Protein AF-A0A925VCQ0-F1 (afdb_monomer_lite)

Sequence (105 aa):
MPVKTLTLGFADRLTEVEIDVPEGEPRPWDATTKLAQVGKPTPRRDGHLKVSGKAIYTFDVDLPGMLHAVVLRCPLPCAKLSKISLERAASSPGVKAVLALAEAG

Secondary structure (DSSP, 8-state):
--EEEEEEEETTEEEEEEEE--TTPPPPP-TT---SSTTS----TTHHHHHTT-PPPGGG---TTPPP------SSSS--------HHHHTSTT------SS---

Structure (mmCIF, N/CA/C/O backbone):
data_AF-A0A925VCQ0-F1
#
_entry.id   AF-A0A925VCQ0-F1
#
loop_
_atom_site.group_PDB
_atom_site.id
_atom_site.type_symbol
_atom_site.label_atom_id
_atom_site.label_alt_id
_atom_site.label_comp_id
_atom_site.label_asym_id
_atom_site.label_entity_id
_atom_site.label_seq_id
_atom_site.pdbx_PDB_ins_code
_atom_site.Cartn_x
_atom_site.Cartn_y
_atom_site.Cartn_z
_atom_site.occupancy
_atom_site.B_iso_or_equiv
_atom_site.auth_seq_id
_atom_site.auth_comp_id
_atom_site.auth_asym_id
_atom_site.auth_atom_id
_atom_site.pdbx_PDB_model_num
ATOM 1 N N . MET A 1 1 ? 36.458 -25.932 -15.679 1.00 59.12 1 MET A N 1
ATOM 2 C CA . MET A 1 1 ? 35.161 -25.355 -16.074 1.00 59.12 1 MET A CA 1
ATOM 3 C C . MET A 1 1 ? 35.436 -24.373 -17.222 1.00 59.12 1 MET A C 1
ATOM 5 O O . MET A 1 1 ? 36.548 -23.844 -17.258 1.00 59.12 1 MET A O 1
ATOM 9 N N . PRO A 1 2 ? 34.580 -24.261 -18.254 1.00 74.19 2 PRO A N 1
ATOM 10 C CA . PRO A 1 2 ? 34.913 -23.489 -19.450 1.00 74.19 2 PRO A CA 1
ATOM 11 C C . PRO A 1 2 ? 34.833 -21.981 -19.178 1.00 74.19 2 PRO A C 1
ATOM 13 O O . PRO A 1 2 ? 33.751 -21.426 -18.989 1.00 74.19 2 PRO A O 1
ATOM 16 N N . VAL A 1 3 ? 35.990 -21.317 -19.210 1.00 78.81 3 VAL A N 1
ATOM 17 C CA . VAL A 1 3 ? 36.089 -19.856 -19.109 1.00 78.81 3 VAL A CA 1
ATOM 18 C C . VAL A 1 3 ? 35.480 -19.223 -20.360 1.00 78.81 3 VAL A C 1
ATOM 20 O O . VAL A 1 3 ? 35.814 -19.602 -21.485 1.00 78.81 3 VAL A O 1
ATOM 23 N N . LYS A 1 4 ? 34.571 -18.266 -20.166 1.00 81.19 4 LYS A N 1
ATOM 24 C CA . LYS A 1 4 ? 33.950 -17.486 -21.243 1.00 81.19 4 LYS A CA 1
ATOM 25 C C . LYS A 1 4 ? 34.243 -16.004 -21.044 1.00 81.19 4 LYS A C 1
ATOM 27 O O . LYS A 1 4 ? 34.079 -15.477 -19.947 1.00 81.19 4 LYS A O 1
ATOM 32 N N . THR A 1 5 ? 34.612 -15.327 -22.124 1.00 87.88 5 THR A N 1
ATOM 33 C CA . THR A 1 5 ? 34.792 -13.871 -22.144 1.00 87.88 5 THR A CA 1
ATOM 34 C C . THR A 1 5 ? 33.448 -13.191 -22.395 1.00 87.88 5 THR A C 1
ATOM 36 O O . THR A 1 5 ? 32.765 -13.501 -23.375 1.00 87.88 5 THR A O 1
ATOM 39 N N . LEU A 1 6 ? 33.061 -12.266 -21.516 1.00 89.56 6 LEU A N 1
ATOM 40 C CA . LEU A 1 6 ? 31.896 -11.401 -21.693 1.00 89.56 6 LEU A CA 1
ATOM 41 C C . LEU A 1 6 ? 32.324 -9.943 -21.821 1.00 89.56 6 LEU A C 1
ATOM 43 O O . LEU A 1 6 ? 33.210 -9.479 -21.105 1.00 89.56 6 LEU A O 1
ATOM 47 N N . THR A 1 7 ? 31.626 -9.195 -22.672 1.00 91.44 7 THR A N 1
ATOM 48 C CA . THR A 1 7 ? 31.755 -7.737 -22.739 1.00 91.44 7 THR A CA 1
ATOM 49 C C . THR A 1 7 ? 30.724 -7.096 -21.814 1.00 91.44 7 THR A C 1
ATOM 51 O O . THR A 1 7 ? 29.527 -7.136 -22.090 1.00 91.44 7 THR A O 1
ATOM 54 N N . LEU A 1 8 ? 31.157 -6.499 -20.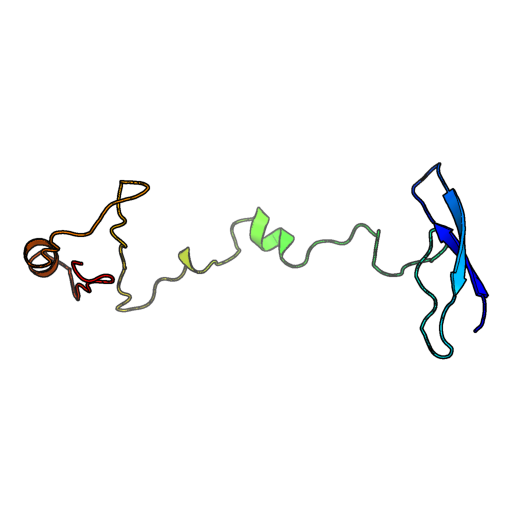710 1.00 89.25 8 LEU A N 1
ATOM 55 C CA . LEU A 1 8 ? 30.278 -5.892 -19.707 1.00 89.25 8 LEU A CA 1
ATOM 56 C C . LEU A 1 8 ? 30.412 -4.368 -19.715 1.00 89.25 8 LEU A C 1
ATOM 58 O O . LEU A 1 8 ? 31.454 -3.838 -20.084 1.00 89.25 8 LEU A O 1
ATOM 62 N N . GLY A 1 9 ? 29.367 -3.662 -19.283 1.00 86.25 9 GLY A N 1
ATOM 63 C CA . GLY A 1 9 ? 29.381 -2.206 -19.141 1.00 86.25 9 GLY A CA 1
ATOM 64 C C . GLY A 1 9 ? 28.260 -1.503 -19.898 1.00 86.25 9 GLY A C 1
ATOM 65 O O . GLY A 1 9 ? 27.321 -2.133 -20.384 1.00 86.25 9 GLY A O 1
ATOM 66 N N . PHE A 1 10 ? 28.345 -0.175 -19.965 1.00 83.62 10 PHE A N 1
ATOM 67 C CA . PHE A 1 10 ? 27.308 0.673 -20.550 1.00 83.62 10 PHE A CA 1
ATOM 68 C C . PHE A 1 10 ? 27.917 1.689 -21.511 1.00 83.62 10 PHE A C 1
ATOM 70 O O . PHE A 1 10 ? 28.900 2.345 -21.171 1.00 83.62 10 PHE A O 1
ATOM 77 N N . ALA A 1 11 ? 27.270 1.848 -22.668 1.00 80.56 11 ALA A N 1
ATOM 78 C CA . ALA A 1 11 ? 27.611 2.831 -23.693 1.00 80.56 11 ALA A CA 1
ATOM 79 C C . ALA A 1 11 ? 29.107 2.823 -24.065 1.00 80.56 11 ALA A C 1
ATOM 81 O O . ALA A 1 11 ? 29.572 1.889 -24.710 1.00 80.56 11 ALA A O 1
ATOM 82 N N . ASP A 1 12 ? 29.842 3.858 -23.672 1.00 86.38 12 ASP A N 1
ATOM 83 C CA . ASP A 1 12 ? 31.247 4.111 -23.994 1.00 86.38 12 ASP A CA 1
ATOM 84 C C . ASP A 1 12 ? 32.245 3.420 -23.048 1.00 86.38 12 ASP A C 1
ATOM 86 O O . ASP A 1 12 ? 33.452 3.476 -23.275 1.00 86.38 12 ASP A O 1
ATOM 90 N N . ARG A 1 13 ? 31.768 2.744 -21.998 1.00 90.00 13 ARG A N 1
ATOM 91 C CA . ARG A 1 13 ? 32.608 2.085 -20.986 1.00 90.00 13 ARG A CA 1
ATOM 92 C C . ARG A 1 13 ? 32.362 0.585 -20.967 1.00 90.00 13 ARG A C 1
ATOM 94 O O . ARG A 1 13 ? 31.679 0.077 -20.078 1.00 90.00 13 ARG A O 1
ATOM 101 N N . LEU A 1 14 ? 32.905 -0.104 -21.967 1.00 91.12 14 LEU A N 1
ATOM 102 C CA . LEU A 1 14 ? 32.877 -1.561 -22.061 1.00 91.12 14 LEU A CA 1
ATOM 103 C C . LEU A 1 14 ? 34.201 -2.162 -21.582 1.00 91.12 14 LEU A C 1
ATOM 105 O O . LEU A 1 14 ? 35.272 -1.676 -21.937 1.00 91.12 14 LEU A O 1
ATOM 109 N N . THR A 1 15 ? 34.119 -3.232 -20.797 1.00 92.69 15 THR A N 1
ATOM 110 C CA . THR A 1 15 ? 35.266 -4.011 -20.321 1.00 92.69 15 THR A CA 1
ATOM 111 C C . THR A 1 15 ? 35.048 -5.488 -20.585 1.00 92.69 15 THR A C 1
ATOM 113 O O . THR A 1 15 ? 33.945 -6.006 -20.395 1.00 92.69 15 THR A O 1
ATOM 116 N N . GLU A 1 16 ? 36.110 -6.180 -20.969 1.00 92.12 16 GLU A N 1
ATOM 117 C CA . GLU A 1 16 ? 36.094 -7.632 -21.096 1.00 92.12 16 GLU A CA 1
ATOM 118 C C . GLU A 1 16 ? 36.381 -8.273 -19.743 1.00 92.12 16 GLU A C 1
ATOM 120 O O . GLU A 1 16 ? 37.311 -7.881 -19.038 1.00 92.12 16 GLU A O 1
ATOM 125 N N . VAL A 1 17 ? 35.547 -9.238 -19.366 1.00 91.56 17 VAL A N 1
ATOM 126 C CA . VAL A 1 17 ? 35.691 -9.996 -18.125 1.00 91.56 17 VAL A CA 1
ATOM 127 C C . VAL A 1 17 ? 35.606 -11.476 -18.453 1.00 91.56 17 VAL A C 1
ATOM 129 O O . VAL A 1 17 ? 34.691 -11.922 -19.149 1.00 91.56 17 VAL A O 1
ATOM 132 N N . GLU A 1 18 ? 36.563 -12.237 -17.939 1.00 89.69 18 GLU A N 1
ATOM 133 C CA . GLU A 1 18 ? 36.531 -13.691 -17.972 1.00 89.69 18 GLU A CA 1
ATOM 134 C C . GLU A 1 18 ? 35.714 -14.208 -16.796 1.00 89.69 18 GLU A C 1
ATOM 136 O O . GLU A 1 18 ? 35.968 -13.865 -15.640 1.00 89.69 18 GLU A O 1
ATOM 141 N N . ILE A 1 19 ? 34.717 -15.031 -17.097 1.00 87.25 19 ILE A N 1
ATOM 142 C CA . ILE A 1 19 ? 33.891 -15.675 -16.085 1.00 87.25 19 ILE A CA 1
ATOM 143 C C . ILE A 1 19 ? 33.921 -17.183 -16.260 1.00 87.25 19 ILE A C 1
ATOM 145 O O . ILE A 1 19 ? 33.965 -17.708 -17.377 1.00 87.25 19 ILE A O 1
ATOM 149 N N . ASP A 1 20 ? 33.862 -17.875 -15.132 1.00 87.25 20 ASP A N 1
ATOM 150 C CA . ASP A 1 20 ? 33.715 -19.315 -15.112 1.00 87.25 20 ASP A CA 1
ATOM 151 C C . ASP A 1 20 ? 32.229 -19.682 -15.201 1.00 87.25 20 ASP A C 1
ATOM 153 O O . ASP A 1 20 ? 31.447 -19.356 -14.306 1.00 87.25 20 ASP A O 1
ATOM 157 N N . VAL A 1 21 ? 31.822 -20.299 -16.312 1.00 83.00 21 VAL A N 1
ATOM 158 C CA . VAL A 1 21 ? 30.424 -20.674 -16.557 1.00 83.00 21 VAL A CA 1
ATOM 159 C C . VAL A 1 21 ? 30.319 -22.197 -16.557 1.00 83.00 21 VAL A C 1
ATOM 161 O O . VAL A 1 21 ? 30.907 -22.831 -17.438 1.00 83.00 21 VAL A O 1
ATOM 164 N N . PRO A 1 22 ? 29.560 -22.804 -15.624 1.00 87.06 22 PRO A N 1
ATOM 165 C CA . PRO A 1 22 ? 29.334 -24.243 -15.605 1.00 87.06 22 PRO A CA 1
ATOM 166 C C . PRO A 1 22 ? 28.789 -24.787 -16.931 1.00 87.06 22 PRO A C 1
ATOM 168 O O . PRO A 1 22 ? 28.118 -24.100 -17.706 1.00 87.06 22 PRO A O 1
ATOM 171 N N . GLU A 1 23 ? 29.077 -26.054 -17.206 1.00 83.69 23 GLU A N 1
ATOM 172 C CA . GLU A 1 23 ? 28.598 -26.718 -18.414 1.00 83.69 23 GLU A CA 1
ATOM 173 C C . GLU A 1 23 ? 27.068 -26.888 -18.380 1.00 83.69 23 GLU A C 1
ATOM 175 O O . GLU A 1 23 ? 26.500 -27.283 -17.366 1.00 83.69 23 GLU A O 1
ATOM 180 N N . GLY A 1 24 ? 26.394 -26.564 -19.489 1.00 86.06 24 GLY A N 1
ATOM 181 C CA . GLY A 1 24 ? 24.928 -26.597 -19.602 1.00 86.06 24 GLY A CA 1
ATOM 182 C C . GLY A 1 24 ? 24.217 -25.284 -19.252 1.00 86.06 24 GLY A C 1
ATOM 183 O O . GLY A 1 24 ? 23.042 -25.130 -19.582 1.00 86.06 24 GLY A O 1
ATOM 184 N N . GLU A 1 25 ? 24.918 -24.312 -18.664 1.00 85.12 25 GLU A N 1
ATOM 185 C CA . GLU A 1 25 ? 24.360 -22.984 -18.391 1.00 85.12 25 GLU A CA 1
ATOM 186 C C . GLU A 1 25 ? 24.149 -22.186 -19.695 1.00 85.12 25 GLU A C 1
ATOM 188 O O . GLU A 1 25 ? 25.029 -22.171 -20.576 1.00 85.12 25 GLU A O 1
ATOM 193 N N . PRO A 1 26 ? 23.005 -21.487 -19.846 1.00 84.62 26 PRO A N 1
ATOM 194 C CA . PRO A 1 26 ? 22.773 -20.615 -20.989 1.00 84.62 26 PRO A CA 1
ATOM 195 C C . PRO A 1 26 ? 23.827 -19.504 -21.035 1.00 84.62 26 PRO A C 1
ATOM 197 O O . PRO A 1 26 ? 24.312 -19.039 -20.005 1.00 84.62 26 PRO A O 1
ATOM 200 N N . ARG A 1 27 ? 24.181 -19.045 -22.245 1.00 83.75 27 ARG A N 1
ATOM 201 C CA . ARG A 1 27 ? 25.110 -17.915 -22.409 1.00 83.75 27 ARG A CA 1
ATOM 202 C C . ARG A 1 27 ? 24.558 -16.701 -21.643 1.00 83.75 27 ARG A C 1
ATOM 204 O O . ARG A 1 27 ? 23.467 -16.242 -21.997 1.00 83.75 27 ARG A O 1
ATOM 211 N N . PRO A 1 28 ? 25.294 -16.157 -20.658 1.00 87.00 28 PRO A N 1
ATOM 212 C CA . PRO A 1 28 ? 24.875 -14.939 -19.984 1.00 87.00 28 PRO A CA 1
ATOM 213 C C . PRO A 1 28 ? 24.771 -13.780 -20.974 1.00 87.00 28 PRO A C 1
ATOM 215 O O . PRO A 1 28 ? 25.511 -13.718 -21.960 1.00 87.00 28 PRO A O 1
ATOM 218 N N . TRP A 1 29 ? 23.842 -12.862 -20.721 1.00 89.56 29 TRP A N 1
ATOM 219 C CA . TRP A 1 29 ? 23.753 -11.648 -21.520 1.00 89.56 29 TRP A CA 1
ATOM 220 C C . TRP A 1 29 ? 24.958 -10.750 -21.259 1.00 89.56 29 TRP A C 1
ATOM 222 O O . TRP A 1 29 ? 25.414 -10.590 -20.130 1.00 89.56 29 TRP A O 1
ATOM 232 N N . ASP A 1 30 ? 25.434 -10.143 -22.330 1.00 91.06 30 ASP A N 1
ATOM 233 C CA . ASP A 1 30 ? 26.545 -9.206 -22.367 1.00 91.06 30 ASP A CA 1
ATOM 234 C C . ASP A 1 30 ? 26.180 -8.024 -23.277 1.00 91.06 30 ASP A C 1
ATOM 236 O O . ASP A 1 30 ? 25.135 -8.026 -23.933 1.00 91.06 30 ASP A O 1
ATOM 240 N N . ALA A 1 31 ? 27.039 -7.012 -23.347 1.00 88.25 31 ALA A N 1
ATOM 241 C CA . ALA A 1 31 ? 26.810 -5.807 -24.144 1.00 88.25 31 ALA A CA 1
ATOM 242 C C . ALA A 1 31 ? 26.623 -6.091 -25.647 1.00 88.25 31 ALA A C 1
ATOM 244 O O . ALA A 1 31 ? 26.060 -5.269 -26.368 1.00 88.25 31 ALA A O 1
ATOM 245 N N . THR A 1 32 ? 27.068 -7.258 -26.126 1.00 87.06 32 THR A N 1
ATOM 246 C CA . THR A 1 32 ? 26.914 -7.689 -27.523 1.00 87.06 32 THR A CA 1
ATOM 247 C C . THR A 1 32 ? 25.637 -8.497 -27.772 1.00 87.06 32 THR A C 1
ATOM 249 O O . THR A 1 32 ? 25.277 -8.763 -28.924 1.00 87.06 32 THR A O 1
ATOM 252 N N . THR A 1 33 ? 24.914 -8.880 -26.716 1.00 90.69 33 THR A N 1
ATOM 253 C CA . THR A 1 33 ? 23.723 -9.718 -26.830 1.00 90.69 33 THR A CA 1
ATOM 254 C C . THR A 1 33 ? 22.596 -8.965 -27.533 1.00 90.69 33 THR A C 1
ATOM 256 O O . THR A 1 33 ? 22.059 -7.974 -27.038 1.00 90.69 33 THR A O 1
ATOM 259 N N . LYS A 1 34 ? 22.171 -9.480 -28.692 1.00 88.06 34 LYS A N 1
ATOM 260 C CA . LYS A 1 34 ? 21.021 -8.952 -29.437 1.00 88.06 34 LYS A CA 1
ATOM 261 C C . LYS A 1 34 ? 19.720 -9.488 -28.849 1.00 88.06 34 LYS A C 1
ATOM 263 O O . LYS A 1 34 ? 19.340 -10.631 -29.092 1.00 88.06 34 LYS A O 1
ATOM 268 N N . LEU A 1 35 ? 19.023 -8.647 -28.092 1.00 89.75 35 LEU A N 1
ATOM 269 C CA . LEU A 1 35 ? 17.774 -9.016 -27.428 1.00 89.75 35 LEU A CA 1
ATOM 270 C C . LEU A 1 35 ? 16.560 -8.716 -28.314 1.00 89.75 35 LEU A C 1
ATOM 272 O O . LEU A 1 35 ? 16.446 -7.663 -28.943 1.00 89.75 35 LEU A O 1
ATOM 276 N N . ALA A 1 36 ? 15.618 -9.661 -28.362 1.00 89.88 36 ALA A N 1
ATOM 277 C CA . ALA A 1 36 ? 14.408 -9.522 -29.167 1.00 89.88 36 ALA A CA 1
ATOM 278 C C . ALA A 1 36 ? 13.369 -8.578 -28.544 1.00 89.88 36 ALA A C 1
ATOM 280 O O . ALA A 1 36 ? 12.631 -7.956 -29.301 1.00 89.88 36 ALA A O 1
ATOM 281 N N . GLN A 1 37 ? 13.325 -8.457 -27.213 1.00 89.25 37 GLN A N 1
ATOM 282 C CA . GLN A 1 37 ? 12.309 -7.668 -26.496 1.00 89.25 37 GLN A CA 1
ATOM 283 C C . GLN A 1 37 ? 12.900 -6.641 -25.523 1.00 89.25 37 GLN A C 1
ATOM 285 O O . GLN A 1 37 ? 12.414 -5.518 -25.422 1.00 89.25 37 GLN A O 1
ATOM 290 N N . VAL A 1 38 ? 13.960 -7.008 -24.803 1.00 88.06 38 VAL A N 1
ATOM 291 C CA . VAL A 1 38 ? 14.604 -6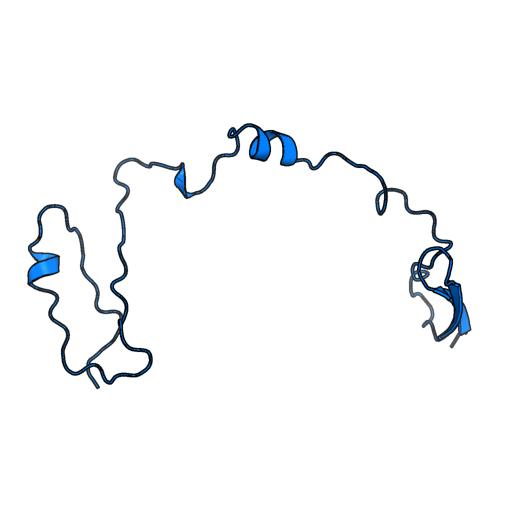.134 -23.815 1.00 88.06 38 VAL A CA 1
ATOM 292 C C . VAL A 1 38 ? 15.326 -4.980 -24.521 1.00 88.06 38 VAL A C 1
ATOM 294 O O . VAL A 1 38 ? 15.966 -5.186 -25.549 1.00 88.06 38 VAL A O 1
ATOM 297 N N . GLY A 1 39 ? 15.205 -3.765 -23.977 1.00 86.12 39 GLY A N 1
ATOM 298 C CA . GLY A 1 39 ? 15.822 -2.551 -24.530 1.00 86.12 39 GLY A CA 1
ATOM 299 C C . GLY A 1 39 ? 15.075 -1.923 -25.713 1.00 86.12 39 GLY A C 1
ATOM 300 O O . GLY A 1 39 ? 15.504 -0.889 -26.217 1.00 86.12 39 GLY A O 1
ATOM 301 N N . LYS A 1 40 ? 13.953 -2.507 -26.155 1.00 90.38 40 LYS A N 1
ATOM 302 C CA . LYS A 1 40 ? 13.149 -1.971 -27.261 1.00 90.38 40 LYS A CA 1
ATOM 303 C C . LYS A 1 40 ? 11.987 -1.113 -26.758 1.00 90.38 40 LYS A C 1
ATOM 305 O O . LYS A 1 40 ? 11.336 -1.500 -25.783 1.00 90.38 40 LYS A O 1
ATOM 310 N N . PRO A 1 41 ? 11.658 0.001 -27.441 1.00 91.94 41 PRO A N 1
ATOM 311 C CA . PRO A 1 41 ? 10.465 0.776 -27.129 1.00 91.94 41 PRO A CA 1
ATOM 312 C C . PRO A 1 41 ? 9.228 -0.073 -27.434 1.00 91.94 41 PRO A C 1
ATOM 314 O O . PRO A 1 41 ? 8.863 -0.278 -28.587 1.00 91.94 41 PRO A O 1
ATOM 317 N N . THR A 1 42 ? 8.595 -0.589 -26.386 1.00 91.38 42 THR A N 1
ATOM 318 C CA . THR A 1 42 ? 7.400 -1.428 -26.497 1.00 91.38 42 THR A CA 1
ATOM 319 C C . THR A 1 42 ? 6.282 -0.791 -25.682 1.00 91.38 42 THR A C 1
ATOM 321 O O . THR A 1 42 ? 6.503 -0.477 -24.507 1.00 91.38 42 THR A O 1
ATOM 324 N N . PRO A 1 43 ? 5.080 -0.591 -26.254 1.00 92.12 43 PRO A N 1
ATOM 325 C CA . PRO A 1 43 ? 3.950 -0.084 -25.496 1.00 92.12 43 PRO A CA 1
ATOM 326 C C . PRO A 1 43 ? 3.647 -0.985 -24.302 1.00 92.12 43 PRO A C 1
ATOM 328 O O . PRO A 1 43 ? 3.522 -2.205 -24.418 1.00 92.12 43 PRO A O 1
ATOM 331 N N . ARG A 1 44 ? 3.497 -0.369 -23.133 1.00 93.31 44 ARG A N 1
ATOM 332 C CA . ARG A 1 44 ? 3.084 -1.082 -21.932 1.00 93.31 44 ARG A CA 1
ATOM 333 C C . ARG A 1 44 ? 1.621 -1.512 -22.086 1.00 93.31 44 ARG A C 1
ATOM 335 O O . ARG A 1 44 ? 0.764 -0.663 -22.324 1.00 93.31 44 ARG A O 1
ATOM 342 N N . ARG A 1 45 ? 1.322 -2.804 -21.899 1.00 94.06 45 ARG A N 1
ATOM 343 C CA . ARG A 1 45 ? -0.024 -3.380 -22.107 1.00 94.06 45 ARG A CA 1
ATOM 344 C C . ARG A 1 45 ? -1.128 -2.652 -21.331 1.00 94.06 45 ARG A C 1
ATOM 346 O O . ARG A 1 45 ? -2.173 -2.346 -21.886 1.00 94.06 45 ARG A O 1
ATOM 353 N N . ASP A 1 46 ? -0.894 -2.362 -20.056 1.00 95.75 46 ASP A N 1
ATOM 354 C CA . ASP A 1 46 ? -1.811 -1.625 -19.176 1.00 95.75 46 ASP A CA 1
ATOM 355 C C . ASP A 1 46 ? -1.627 -0.098 -19.254 1.00 95.75 46 ASP A C 1
ATOM 357 O O . ASP A 1 46 ? -2.355 0.642 -18.597 1.00 95.75 46 ASP A O 1
ATOM 361 N N . GLY A 1 47 ? -0.679 0.392 -20.061 1.00 96.56 47 GLY A N 1
ATOM 362 C CA . GLY A 1 47 ? -0.317 1.807 -20.132 1.00 96.56 47 GLY A CA 1
ATOM 363 C C . GLY A 1 47 ? -1.494 2.695 -20.522 1.00 96.56 47 GLY A C 1
ATOM 364 O O . GLY A 1 47 ? -1.804 3.638 -19.800 1.00 96.56 47 GLY A O 1
ATOM 365 N N . HIS A 1 48 ? -2.196 2.357 -21.610 1.00 96.56 48 HIS A N 1
ATOM 366 C CA . HIS A 1 48 ? -3.344 3.142 -22.075 1.00 96.56 48 HIS A CA 1
ATOM 367 C C . HIS A 1 48 ? -4.467 3.205 -21.032 1.00 96.56 48 HIS A C 1
ATOM 369 O O . HIS A 1 48 ? -4.996 4.283 -20.771 1.00 96.56 48 HIS A O 1
ATOM 375 N N . LEU A 1 49 ? -4.808 2.076 -20.400 1.00 97.50 49 LEU A N 1
ATOM 376 C CA . LEU A 1 49 ? -5.857 2.028 -19.375 1.00 97.50 49 LEU A CA 1
ATOM 377 C C . LEU A 1 49 ? -5.524 2.949 -18.195 1.00 97.50 49 LEU A C 1
ATOM 379 O O . LEU A 1 49 ? -6.390 3.682 -17.727 1.00 97.50 49 LEU A O 1
ATOM 383 N N . LYS A 1 50 ? -4.258 2.9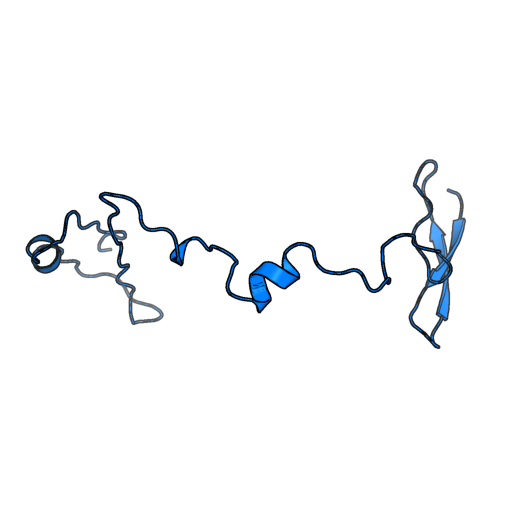64 -17.764 1.00 96.31 50 LYS A N 1
ATOM 384 C CA . LYS A 1 50 ? -3.797 3.797 -16.648 1.00 96.31 50 LYS A CA 1
ATOM 385 C C . LYS A 1 50 ? -3.814 5.287 -16.971 1.00 96.31 50 LYS A C 1
ATOM 387 O O . LYS A 1 50 ? -4.342 6.061 -16.184 1.00 96.31 50 LYS A O 1
ATOM 392 N N . VAL A 1 51 ? -3.270 5.692 -18.121 1.00 96.81 51 VAL A N 1
ATOM 393 C CA . VAL A 1 51 ? -3.164 7.123 -18.476 1.00 96.81 51 VAL A CA 1
ATOM 394 C C . VAL A 1 51 ? -4.487 7.733 -18.942 1.00 96.81 51 VAL A C 1
ATOM 396 O O . VAL A 1 51 ? -4.630 8.948 -18.925 1.00 96.81 51 VAL A O 1
ATOM 399 N N . SER A 1 52 ? -5.454 6.907 -19.353 1.00 96.75 52 SER A N 1
ATOM 400 C CA . SER A 1 52 ? -6.795 7.362 -19.753 1.00 96.75 52 SER A CA 1
ATOM 401 C C . SER A 1 52 ? -7.816 7.385 -18.612 1.00 96.75 52 SER A C 1
ATOM 403 O O . SER A 1 52 ? -8.954 7.778 -18.846 1.00 96.75 52 SER A O 1
ATOM 405 N N . GLY A 1 53 ? -7.451 6.928 -17.407 1.00 95.81 53 GLY A N 1
ATOM 406 C CA . GLY A 1 53 ? -8.388 6.791 -16.285 1.00 95.81 53 GLY A CA 1
ATOM 407 C C . GLY A 1 53 ? -9.410 5.658 -16.445 1.00 95.81 53 GLY A C 1
ATOM 408 O O . GLY A 1 53 ? -10.389 5.613 -15.715 1.00 95.81 53 GLY A O 1
ATOM 409 N N . LYS A 1 54 ? -9.208 4.743 -17.402 1.00 96.56 54 LYS A N 1
ATOM 410 C CA . LYS A 1 54 ? -10.100 3.593 -17.650 1.00 96.56 54 LYS A CA 1
ATOM 411 C C . LYS A 1 54 ? -9.718 2.340 -16.862 1.00 96.56 54 LYS A C 1
ATOM 413 O O . LYS A 1 54 ? -10.432 1.342 -16.912 1.00 96.56 54 LYS A O 1
ATOM 418 N N . ALA A 1 55 ? -8.554 2.338 -16.218 1.00 96.81 55 ALA A N 1
ATOM 419 C CA . ALA A 1 55 ? -8.150 1.249 -15.344 1.00 96.81 55 ALA A CA 1
ATOM 420 C C . ALA A 1 55 ? -9.048 1.231 -14.102 1.00 96.81 55 ALA A C 1
ATOM 422 O O . ALA A 1 55 ? -9.134 2.238 -13.411 1.00 96.81 55 ALA A O 1
ATOM 423 N N . ILE A 1 56 ? -9.672 0.084 -13.832 1.00 95.94 56 ILE A N 1
ATOM 424 C CA . ILE A 1 56 ? -10.455 -0.156 -12.617 1.00 95.94 56 ILE A CA 1
ATOM 425 C C . ILE A 1 56 ? -9.501 -0.693 -11.551 1.00 95.94 56 ILE A C 1
ATOM 427 O O . ILE A 1 56 ? -8.872 -1.739 -11.736 1.00 95.94 56 ILE A O 1
ATOM 431 N N . TYR A 1 57 ? -9.389 0.028 -10.446 1.00 95.69 57 TYR A N 1
ATOM 432 C CA . TYR A 1 57 ? -8.658 -0.368 -9.254 1.00 95.69 57 TYR A CA 1
ATOM 433 C C . TYR A 1 57 ? -9.618 -0.865 -8.180 1.00 95.69 57 TYR A C 1
ATOM 435 O O . TYR A 1 57 ? -10.826 -0.681 -8.253 1.00 95.69 57 TYR A O 1
ATOM 443 N N . THR A 1 58 ? -9.072 -1.478 -7.132 1.00 94.44 58 THR A N 1
ATOM 444 C CA . THR A 1 58 ? -9.865 -1.979 -5.999 1.00 94.44 58 THR A CA 1
ATOM 445 C C . THR A 1 58 ? -10.675 -0.886 -5.305 1.00 94.44 58 THR A C 1
ATOM 447 O O . THR A 1 58 ? -11.673 -1.195 -4.674 1.00 94.44 58 THR A O 1
ATOM 450 N N . PHE A 1 59 ? -10.244 0.374 -5.409 1.00 91.94 59 PHE A N 1
ATOM 451 C CA . PHE A 1 59 ? -10.959 1.520 -4.852 1.00 91.94 59 PHE A CA 1
ATOM 452 C C . PHE A 1 59 ? -12.183 1.931 -5.686 1.00 91.94 59 PHE A C 1
ATOM 454 O O . PHE A 1 59 ? -13.084 2.564 -5.155 1.00 91.94 59 PHE A O 1
ATOM 461 N N . ASP A 1 60 ? -12.232 1.549 -6.964 1.00 95.00 60 ASP A N 1
ATOM 462 C CA . ASP A 1 60 ? -13.349 1.853 -7.867 1.00 95.00 60 ASP A CA 1
ATOM 463 C C . ASP A 1 60 ? -14.461 0.788 -7.792 1.00 95.00 60 ASP A C 1
ATOM 465 O O . ASP A 1 60 ? -15.453 0.855 -8.518 1.00 95.00 60 ASP A O 1
ATOM 469 N N . VAL A 1 61 ? -14.272 -0.250 -6.971 1.00 95.00 61 VAL A N 1
ATOM 470 C CA . VAL A 1 61 ? -15.195 -1.379 -6.853 1.00 95.00 61 VAL A CA 1
ATOM 471 C C . VAL A 1 61 ? -16.166 -1.132 -5.705 1.00 95.00 61 VAL A C 1
ATOM 473 O O . VAL A 1 61 ? -15.779 -1.212 -4.543 1.00 95.00 61 VAL A O 1
ATOM 476 N N . ASP A 1 62 ? -17.441 -0.950 -6.044 1.00 95.00 62 ASP A N 1
ATOM 477 C CA . ASP A 1 62 ? -18.552 -0.888 -5.093 1.00 95.00 62 ASP A CA 1
ATOM 478 C C . ASP A 1 62 ? -19.456 -2.119 -5.232 1.00 95.00 62 ASP A C 1
ATOM 480 O O . ASP A 1 62 ? -20.073 -2.348 -6.275 1.00 95.00 62 ASP A O 1
ATOM 484 N N . LEU A 1 63 ? -19.548 -2.929 -4.172 1.00 95.62 63 LEU A N 1
ATOM 485 C CA . LEU A 1 63 ? -20.398 -4.123 -4.138 1.00 95.62 63 LEU A CA 1
ATOM 486 C C . LEU A 1 63 ? -21.666 -3.887 -3.299 1.00 95.62 63 LEU A C 1
ATOM 488 O O . LEU A 1 63 ? -21.602 -3.215 -2.263 1.00 95.62 63 LEU A O 1
ATOM 492 N N . PRO A 1 64 ? -22.818 -4.481 -3.668 1.00 96.88 64 PRO A N 1
ATOM 493 C CA . PRO A 1 64 ? -24.012 -4.443 -2.829 1.00 96.88 64 PRO A CA 1
ATOM 494 C C . PRO A 1 64 ? -23.724 -4.971 -1.416 1.00 96.88 64 PRO A C 1
ATOM 496 O O . PRO A 1 64 ? -23.274 -6.101 -1.243 1.00 96.88 64 PRO A O 1
ATOM 499 N N . GLY A 1 65 ? -23.985 -4.146 -0.398 1.00 95.25 65 GLY A N 1
ATOM 500 C CA . GLY A 1 65 ? -23.754 -4.500 1.007 1.00 95.25 65 GLY A CA 1
ATOM 501 C C . GLY A 1 65 ? -22.302 -4.376 1.492 1.00 95.25 65 GLY A C 1
ATOM 502 O O . GLY A 1 65 ? -22.012 -4.816 2.603 1.00 95.25 65 GLY A O 1
ATOM 503 N N . MET A 1 66 ? -21.398 -3.779 0.705 1.00 96.44 66 MET A N 1
ATOM 504 C CA . MET A 1 66 ? -20.000 -3.580 1.097 1.00 96.44 66 MET A CA 1
ATOM 505 C C . MET A 1 66 ? -19.872 -2.757 2.389 1.00 96.44 66 MET A C 1
ATOM 507 O O . MET A 1 66 ? -20.424 -1.662 2.516 1.00 96.44 66 MET A O 1
ATOM 511 N N . LEU A 1 67 ? -19.117 -3.290 3.354 1.00 95.75 67 LEU A N 1
ATOM 512 C CA . LEU A 1 67 ? -18.757 -2.579 4.579 1.00 95.75 67 LEU A CA 1
ATOM 513 C C . LEU A 1 67 ? -17.434 -1.841 4.397 1.00 95.75 67 LEU A C 1
ATOM 515 O O . LEU A 1 67 ? -16.495 -2.365 3.804 1.00 95.75 67 LEU A O 1
ATOM 519 N N . HIS A 1 68 ? -17.354 -0.650 4.980 1.00 94.44 68 HIS A N 1
ATOM 520 C CA . HIS A 1 68 ? -16.142 0.157 5.003 1.00 94.44 68 HIS A CA 1
ATOM 521 C C . HIS A 1 68 ? -15.465 0.020 6.367 1.00 94.44 68 HIS A C 1
ATOM 523 O O . HIS A 1 68 ? -16.123 0.123 7.405 1.00 94.44 68 HIS A O 1
ATOM 529 N N . ALA A 1 69 ? -14.152 -0.207 6.367 1.00 94.56 69 ALA A N 1
ATOM 530 C CA . ALA A 1 69 ? -13.355 -0.334 7.581 1.00 94.56 69 ALA A CA 1
ATOM 531 C C . ALA A 1 69 ? -12.478 0.904 7.792 1.00 94.56 69 ALA A C 1
ATOM 533 O O . ALA A 1 69 ? -11.929 1.466 6.846 1.00 94.56 69 ALA A O 1
ATOM 534 N N . VAL A 1 70 ? -12.303 1.295 9.054 1.00 93.94 70 VAL A N 1
ATOM 535 C CA . VAL A 1 70 ? -11.380 2.356 9.466 1.00 93.94 70 VAL A CA 1
ATOM 536 C C . VAL A 1 70 ? -10.504 1.817 10.587 1.00 93.94 70 VAL A C 1
ATOM 538 O O . VAL A 1 70 ? -11.006 1.253 11.557 1.00 93.94 70 VAL A O 1
ATOM 541 N N . VAL A 1 71 ? -9.189 1.999 10.458 1.00 95.25 71 VAL A N 1
ATOM 542 C CA . VAL A 1 71 ? -8.215 1.577 11.470 1.00 95.25 71 VAL A CA 1
ATOM 543 C C . VAL A 1 71 ? -7.778 2.791 12.282 1.00 95.25 71 VAL A C 1
ATOM 545 O O . VAL A 1 71 ? -7.094 3.678 11.768 1.00 95.25 71 VAL A O 1
ATOM 548 N N . LEU A 1 72 ? -8.139 2.815 13.566 1.00 93.62 72 LEU A N 1
ATOM 549 C CA . LEU A 1 72 ? -7.590 3.772 14.523 1.00 93.62 72 LEU A CA 1
ATOM 550 C C . LEU A 1 72 ? -6.191 3.307 14.943 1.00 93.62 72 LEU A C 1
ATOM 552 O O . LEU A 1 72 ? -6.030 2.215 15.481 1.00 93.62 72 LEU A O 1
ATOM 556 N N . ARG A 1 73 ? -5.177 4.135 14.685 1.00 93.69 73 ARG A N 1
ATOM 557 C CA . ARG A 1 73 ? -3.773 3.838 15.004 1.00 93.69 73 ARG A CA 1
ATOM 558 C C . ARG A 1 73 ? -3.285 4.687 16.173 1.00 93.69 73 ARG A C 1
ATOM 560 O O . ARG A 1 73 ? -3.797 5.780 16.403 1.00 93.69 73 ARG A O 1
ATOM 567 N N . CYS A 1 74 ? -2.273 4.187 16.882 1.00 93.50 74 CYS A N 1
ATOM 568 C CA . CYS A 1 74 ? -1.590 4.947 17.923 1.00 93.50 74 CYS A CA 1
ATOM 569 C C . CYS A 1 74 ? -0.967 6.223 17.319 1.00 93.50 74 CYS A C 1
ATOM 571 O O . CYS A 1 74 ? -0.251 6.117 16.321 1.00 93.50 74 CYS A O 1
ATOM 573 N N . PRO A 1 75 ? -1.203 7.415 17.898 1.00 94.12 75 PRO A N 1
ATOM 574 C CA . PRO A 1 75 ? -0.571 8.652 17.439 1.00 94.12 75 PRO A CA 1
ATOM 575 C C . PRO A 1 75 ? 0.867 8.812 17.958 1.00 94.12 75 PRO A C 1
ATOM 577 O O . PRO A 1 75 ? 1.574 9.720 17.529 1.00 94.12 75 PRO A O 1
ATOM 580 N N . LEU A 1 76 ? 1.295 7.963 18.899 1.00 95.75 76 LEU A N 1
ATOM 581 C CA . LEU A 1 76 ? 2.610 8.019 19.531 1.00 95.75 76 LEU A CA 1
ATOM 582 C C . LEU A 1 76 ? 3.546 6.958 18.927 1.00 95.75 76 LEU A C 1
ATOM 584 O O . LEU A 1 76 ? 3.117 5.815 18.754 1.00 95.75 76 LEU A O 1
ATOM 588 N N . PRO A 1 77 ? 4.830 7.280 18.675 1.00 96.12 77 PRO A N 1
ATOM 589 C CA . PRO A 1 77 ? 5.800 6.316 18.145 1.00 96.12 77 PRO A CA 1
ATOM 590 C C . PRO A 1 77 ? 6.047 5.112 19.065 1.00 96.12 77 PRO A C 1
ATOM 592 O O . PRO A 1 77 ? 6.300 4.011 18.586 1.00 96.12 77 PRO A O 1
ATOM 595 N N . CYS A 1 78 ? 5.985 5.324 20.383 1.00 95.94 78 CYS A N 1
ATOM 596 C CA . CYS A 1 78 ? 6.150 4.291 21.402 1.00 95.94 78 CYS A CA 1
ATOM 597 C C . CYS A 1 78 ? 5.274 4.631 22.612 1.00 95.94 78 CYS A C 1
ATOM 599 O O . CYS A 1 78 ? 5.401 5.710 23.192 1.00 95.94 78 CYS A O 1
ATOM 601 N N . ALA A 1 79 ? 4.365 3.727 22.973 1.00 93.44 79 ALA A N 1
ATOM 602 C CA . ALA A 1 79 ? 3.471 3.872 24.114 1.00 93.44 79 ALA A CA 1
ATOM 603 C C . ALA A 1 79 ? 3.021 2.491 24.605 1.00 93.44 79 ALA A C 1
ATOM 605 O O . ALA A 1 79 ? 2.994 1.534 23.833 1.00 93.44 79 ALA A O 1
ATOM 606 N N . LYS A 1 80 ? 2.635 2.405 25.880 1.00 94.44 80 LYS A N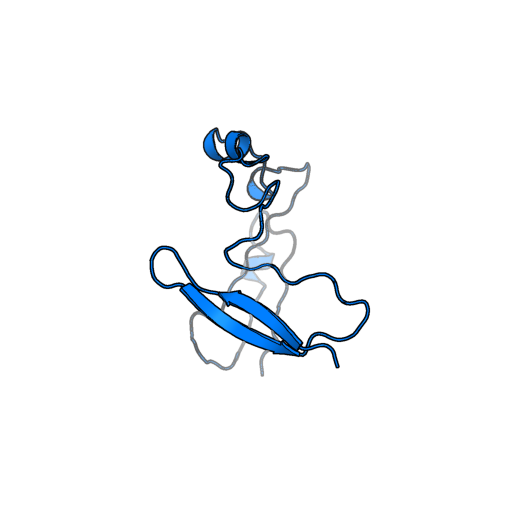 1
ATOM 607 C CA . LYS A 1 80 ? 1.924 1.244 26.425 1.00 94.44 80 LYS A CA 1
ATOM 608 C C . LYS A 1 80 ? 0.425 1.504 26.371 1.00 94.44 80 LYS A C 1
ATOM 610 O O . LYS A 1 80 ? -0.021 2.586 26.762 1.00 94.44 80 LYS A O 1
ATOM 615 N N . LEU A 1 81 ? -0.347 0.532 25.894 1.00 94.62 81 LEU A N 1
ATOM 616 C CA . LEU A 1 81 ? -1.801 0.637 25.850 1.00 94.62 81 LEU A CA 1
ATOM 617 C C . LEU A 1 81 ? -2.356 0.420 27.262 1.00 94.62 81 LEU A C 1
ATOM 619 O O . LEU A 1 81 ? -2.343 -0.693 27.772 1.00 94.62 81 LEU A O 1
ATOM 623 N N . SER A 1 82 ? -2.831 1.487 27.904 1.00 94.38 82 SER A N 1
ATOM 624 C CA . SER A 1 82 ? -3.407 1.405 29.253 1.00 94.38 82 SER A CA 1
ATOM 625 C C . SER A 1 82 ? -4.873 0.974 29.250 1.00 94.38 82 SER A C 1
ATOM 627 O O . SER A 1 82 ? -5.309 0.245 30.136 1.00 94.38 82 SER A O 1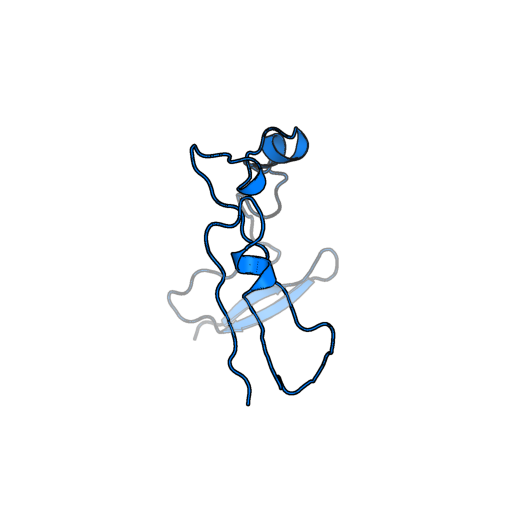
ATOM 629 N N . LYS A 1 83 ? -5.651 1.448 28.273 1.00 93.56 83 LYS A N 1
ATOM 630 C CA . LYS A 1 83 ? -7.080 1.156 28.132 1.00 93.56 83 LYS A CA 1
ATOM 631 C C . LYS A 1 83 ? -7.530 1.371 26.691 1.00 93.56 83 LYS A C 1
ATOM 633 O O . LYS A 1 83 ? -7.091 2.313 26.034 1.00 93.56 83 LYS A O 1
ATOM 638 N N . ILE A 1 84 ? -8.486 0.559 26.250 1.00 93.25 84 ILE A N 1
ATOM 639 C CA . ILE A 1 84 ? -9.272 0.768 25.033 1.00 93.25 84 ILE A CA 1
ATOM 640 C C . ILE A 1 84 ? -10.767 0.719 25.395 1.00 93.25 84 ILE A C 1
ATOM 642 O O . ILE A 1 84 ? -11.184 -0.130 26.177 1.00 93.25 84 ILE A O 1
ATOM 646 N N . SER A 1 85 ? -11.576 1.656 24.889 1.00 92.81 85 SER A N 1
ATOM 647 C CA . SER A 1 85 ? -13.047 1.596 24.977 1.00 92.81 85 SER A CA 1
ATOM 648 C C . SER A 1 85 ? -13.619 1.589 23.567 1.00 92.81 85 SER A C 1
ATOM 650 O O . SER A 1 85 ? -13.283 2.445 22.746 1.00 92.81 85 SER A O 1
ATOM 652 N N . LEU A 1 86 ? -14.479 0.607 23.299 1.00 95.44 86 LEU A N 1
ATOM 653 C CA . LEU A 1 86 ? -15.140 0.427 22.008 1.00 95.44 86 LEU A CA 1
ATOM 654 C C . LEU A 1 86 ? -16.596 0.922 22.022 1.00 95.44 86 LEU A C 1
ATOM 656 O O . LEU A 1 86 ? -17.218 0.994 20.968 1.00 95.44 86 LEU A O 1
ATOM 660 N N . GLU A 1 87 ? -17.139 1.297 23.185 1.00 95.75 87 GLU A N 1
ATOM 661 C CA . GLU A 1 87 ? -18.578 1.536 23.409 1.00 95.75 87 GLU A CA 1
ATOM 662 C C . GLU A 1 87 ? -19.129 2.650 22.515 1.00 95.75 87 GLU A C 1
ATOM 664 O O . GLU A 1 87 ? -20.156 2.492 21.850 1.00 95.75 87 GLU A O 1
ATOM 669 N N . ARG A 1 88 ? -18.411 3.777 22.451 1.00 95.56 88 ARG A N 1
ATOM 670 C CA . ARG A 1 88 ? -18.810 4.927 21.632 1.00 95.56 88 ARG A CA 1
ATOM 671 C C . ARG A 1 88 ? -18.780 4.593 20.142 1.00 95.56 88 ARG A C 1
ATOM 673 O O . ARG A 1 88 ? -19.677 5.002 19.408 1.00 95.56 88 ARG A O 1
ATOM 680 N N . ALA A 1 89 ? -17.761 3.856 19.702 1.00 95.44 89 ALA A N 1
ATOM 681 C CA . ALA A 1 89 ? -17.650 3.433 18.311 1.00 95.44 89 ALA A CA 1
ATOM 682 C C . ALA A 1 89 ? -18.770 2.443 17.962 1.00 95.44 89 ALA A C 1
ATOM 684 O O . ALA A 1 89 ? -19.460 2.633 16.969 1.00 95.44 89 ALA A O 1
ATOM 685 N N . ALA A 1 90 ? -19.017 1.451 18.821 1.00 96.62 90 ALA A N 1
ATOM 686 C CA . ALA A 1 90 ? -20.046 0.435 18.619 1.00 96.62 90 ALA A CA 1
ATOM 687 C C . ALA A 1 90 ? -21.471 1.014 18.605 1.00 96.62 90 ALA A C 1
ATOM 689 O O . ALA A 1 90 ? -22.329 0.506 17.892 1.00 96.62 90 ALA A O 1
ATOM 690 N N . SER A 1 91 ? -21.714 2.100 19.347 1.00 97.00 91 SER A N 1
ATOM 691 C CA . SER A 1 91 ? -23.024 2.769 19.410 1.00 97.00 91 SER A CA 1
ATOM 692 C C . SER A 1 91 ? -23.241 3.813 18.307 1.00 97.00 91 SER A C 1
ATOM 694 O O . SER A 1 91 ? -24.290 4.455 18.261 1.00 97.00 91 SER A O 1
ATOM 696 N N . SER A 1 92 ? -22.252 4.047 17.441 1.00 96.88 92 SER A N 1
ATOM 697 C CA . SER A 1 92 ? -22.353 5.073 16.401 1.00 96.88 92 SER A CA 1
ATOM 698 C C . SER A 1 92 ? -23.254 4.609 15.244 1.00 96.88 92 SER A C 1
ATOM 700 O O . SER A 1 92 ? -23.144 3.459 14.808 1.00 96.88 92 SER A O 1
ATOM 702 N N . PRO A 1 93 ? -24.124 5.481 14.694 1.00 97.19 93 PRO A N 1
ATOM 703 C CA . PRO A 1 93 ? -24.976 5.125 13.563 1.00 97.19 93 PRO A CA 1
ATOM 704 C C . PRO A 1 93 ? -24.171 4.585 12.375 1.00 97.19 93 PRO A C 1
ATOM 706 O O . PRO A 1 93 ? -23.163 5.165 11.980 1.00 97.19 93 PRO A O 1
ATOM 709 N N . GLY A 1 94 ? -24.626 3.474 11.796 1.00 95.81 94 GLY A N 1
ATOM 710 C CA . GLY A 1 94 ? -23.996 2.856 10.623 1.00 95.81 94 GLY A CA 1
ATOM 711 C C . GLY A 1 94 ? -22.841 1.895 10.927 1.00 95.81 94 GLY A C 1
ATOM 712 O O . GLY A 1 94 ? -22.453 1.134 10.041 1.00 95.81 94 GLY A O 1
ATOM 713 N N . VAL A 1 95 ? -22.335 1.849 12.163 1.00 97.38 95 VAL A N 1
ATOM 714 C CA . VAL A 1 95 ? -21.304 0.879 12.554 1.00 97.38 95 VAL A CA 1
ATOM 715 C C . VAL A 1 95 ? -21.906 -0.523 12.642 1.00 97.38 95 VAL A C 1
ATOM 717 O O . VAL A 1 95 ? -22.943 -0.737 13.265 1.00 97.38 95 VAL A O 1
ATOM 720 N N . LYS A 1 96 ? -21.255 -1.491 11.986 1.00 96.88 96 LYS A N 1
ATOM 721 C CA . LYS A 1 96 ? -21.667 -2.906 12.001 1.00 96.88 96 LYS A CA 1
ATOM 722 C C . LYS A 1 96 ? -20.851 -3.770 12.955 1.00 96.88 96 LYS A C 1
ATOM 724 O O . LYS A 1 96 ? -21.379 -4.746 13.472 1.00 96.88 96 LYS A O 1
ATOM 729 N N . ALA A 1 97 ? -19.587 -3.425 13.177 1.00 96.75 97 ALA A N 1
ATOM 730 C CA . ALA A 1 97 ? -18.692 -4.130 14.085 1.00 96.75 97 ALA A CA 1
ATOM 731 C C . ALA A 1 97 ? -17.554 -3.205 14.532 1.00 96.75 97 ALA A C 1
ATOM 733 O O . ALA A 1 97 ? -17.158 -2.301 13.795 1.00 96.75 97 ALA A O 1
ATOM 734 N N . VAL A 1 98 ? -17.010 -3.465 15.721 1.00 97.12 98 VAL A N 1
ATOM 735 C CA . VAL A 1 98 ? -15.796 -2.826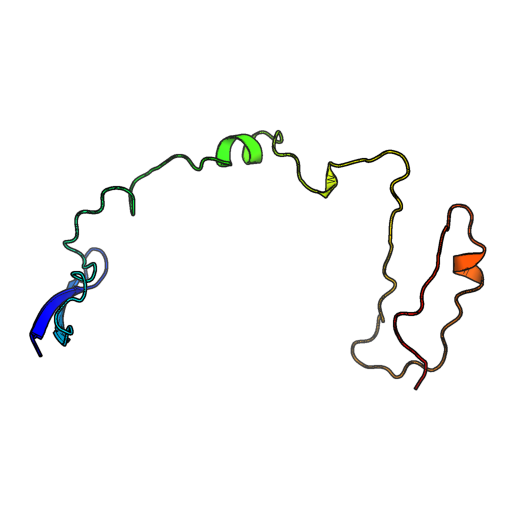 16.241 1.00 97.12 98 VAL A CA 1
ATOM 736 C C . VAL A 1 98 ? -14.933 -3.908 16.875 1.00 97.12 98 VAL A C 1
ATOM 738 O O . VAL A 1 98 ? -15.439 -4.724 17.640 1.00 97.12 98 VAL A O 1
ATOM 741 N N . LEU A 1 99 ? -13.643 -3.920 16.545 1.00 95.19 99 LEU A N 1
ATOM 742 C CA . LEU A 1 99 ? -12.693 -4.937 16.988 1.00 95.19 99 LEU A CA 1
ATOM 743 C C . LEU A 1 99 ? -11.475 -4.257 17.616 1.00 95.19 99 LEU A C 1
ATOM 745 O O . LEU A 1 99 ? -10.916 -3.326 17.032 1.00 95.19 99 LEU A O 1
ATOM 749 N N . ALA A 1 100 ? -11.057 -4.730 18.790 1.00 94.44 100 ALA A N 1
ATOM 750 C CA . ALA A 1 100 ? -9.752 -4.390 19.339 1.00 94.44 100 ALA A CA 1
ATOM 751 C C . ALA A 1 100 ? -8.682 -5.220 18.613 1.00 94.44 100 ALA A C 1
ATOM 753 O O . ALA A 1 100 ? -8.798 -6.438 18.515 1.00 94.44 100 ALA A O 1
ATOM 754 N N . LEU A 1 101 ? -7.654 -4.553 18.082 1.00 91.81 101 LEU A N 1
ATOM 755 C CA . LEU A 1 101 ? -6.499 -5.213 17.452 1.00 91.81 101 LEU A CA 1
ATOM 756 C C . LEU A 1 101 ? -5.324 -5.404 18.427 1.00 91.81 101 LEU A C 1
ATOM 758 O O . LEU A 1 101 ? -4.322 -6.013 18.066 1.00 91.81 101 LEU A O 1
ATOM 762 N N . ALA A 1 102 ? -5.433 -4.849 19.634 1.00 90.00 102 ALA A N 1
ATOM 763 C CA . ALA A 1 102 ? -4.442 -4.933 20.695 1.00 90.00 102 ALA A CA 1
ATOM 764 C C . ALA A 1 102 ? -5.146 -4.925 22.055 1.00 90.00 102 ALA A C 1
ATOM 766 O O . ALA A 1 102 ? -6.174 -4.264 22.221 1.00 90.00 102 ALA A O 1
ATOM 767 N N . GLU A 1 103 ? -4.549 -5.624 23.014 1.00 88.44 103 GLU A N 1
ATOM 768 C CA . GLU A 1 103 ? -4.995 -5.677 24.404 1.00 88.44 103 GLU A CA 1
ATOM 769 C C . GLU A 1 103 ? -4.161 -4.729 25.268 1.00 88.44 103 GLU A C 1
ATOM 771 O O . GLU A 1 103 ? -3.018 -4.406 24.934 1.00 88.44 103 GLU A O 1
ATOM 776 N N . ALA A 1 104 ? -4.736 -4.262 26.375 1.00 90.31 104 ALA A N 1
ATOM 777 C CA . ALA A 1 104 ? -3.992 -3.458 27.337 1.00 90.31 104 ALA A CA 1
ATOM 778 C C . ALA A 1 104 ? -2.923 -4.312 28.045 1.00 90.31 104 ALA A C 1
ATOM 780 O O . ALA A 1 104 ? -3.212 -5.432 28.469 1.00 90.31 104 ALA A O 1
ATOM 781 N N . GLY A 1 105 ? -1.709 -3.773 28.192 1.00 82.12 105 GLY A N 1
ATOM 782 C CA . GLY A 1 105 ? -0.556 -4.484 28.768 1.00 82.12 105 GLY A CA 1
ATOM 783 C C . GLY A 1 105 ? 0.784 -3.957 28.283 1.00 82.12 105 GLY A C 1
ATOM 784 O O . GLY A 1 105 ? 0.972 -3.883 27.050 1.00 82.12 105 GLY A O 1
#

Radius of gyration: 28.78 Å; chains: 1; bounding box: 62×35×59 Å

Foldseek 3Di:
DDWDWAFADDDPDTDIDIDDDDPPDDDDDHPPDDDPPPPDPDDDPCNCCVVVVVDDDPVNDDDVPDDDDDDDDDPDPDDFAQDDDCVVVCPDPPDDDDDDPDDGD

pLDDT: mean 91.55, std 5.71, range [59.12, 97.5]